Protein AF-A0AAV6XMX5-F1 (afdb_monomer_lite)

InterPro domains:
  IPR003340 B3 DNA binding domain [PS50863] (1-89)
  IPR003340 B3 DNA binding domain [cd10017] (1-72)
  IPR015300 DNA-binding pseudobarrel domain superfamily [G3DSA:2.40.330.10] (1-88)
  IPR015300 DNA-binding pseudobarrel domain superfamily [SSF101936] (14-78)

Secondary structure (DSSP, 8-state):
-EE-HHHHHHTTGGG-SEEEEEE--SSSS-EEEEEEEE--TT-TT--EEEE-TTHHHHHHHTT--TT-EEEEEE-TTSTT-EEEEEE--

Structure (mmCIF, N/CA/C/O backbone):
data_AF-A0AAV6XMX5-F1
#
_entry.id   AF-A0AAV6XMX5-F1
#
loop_
_atom_site.group_PDB
_atom_site.id
_atom_site.type_symbol
_atom_site.label_atom_id
_atom_site.label_alt_id
_atom_site.label_comp_id
_atom_site.label_asym_id
_atom_site.label_entity_id
_atom_site.label_seq_id
_atom_site.pdbx_PDB_ins_code
_atom_site.Cartn_x
_atom_site.Cartn_y
_atom_site.Cartn_z
_atom_site.occupancy
_atom_site.B_iso_or_equiv
_atom_site.auth_seq_id
_atom_site.auth_comp_id
_atom_site.auth_asym_id
_atom_site.auth_atom_id
_atom_site.pdbx_PDB_model_num
ATOM 1 N N . MET A 1 1 ? 3.004 -2.262 4.743 1.00 79.62 1 MET A N 1
ATOM 2 C CA . MET A 1 1 ? 2.242 -3.216 3.892 1.00 79.62 1 MET A CA 1
ATOM 3 C C . MET A 1 1 ? 2.962 -3.394 2.562 1.00 79.62 1 MET A C 1
ATOM 5 O O . MET A 1 1 ? 3.577 -2.433 2.117 1.00 79.62 1 MET A O 1
ATOM 9 N N . CYS A 1 2 ? 2.903 -4.571 1.931 1.00 81.62 2 CYS A N 1
ATOM 10 C CA . CYS A 1 2 ? 3.380 -4.759 0.556 1.00 81.62 2 CYS A CA 1
ATOM 11 C C . CYS A 1 2 ? 2.208 -4.713 -0.440 1.00 81.62 2 CYS A C 1
ATOM 13 O O . CYS A 1 2 ? 1.150 -5.286 -0.188 1.00 81.62 2 CYS A O 1
ATOM 15 N N . ILE A 1 3 ? 2.393 -4.016 -1.561 1.00 77.00 3 ILE A N 1
ATOM 16 C CA . ILE A 1 3 ? 1.450 -3.975 -2.682 1.00 77.00 3 ILE A CA 1
ATOM 17 C C . ILE A 1 3 ? 2.024 -4.850 -3.809 1.00 77.00 3 ILE A C 1
ATOM 19 O O . ILE A 1 3 ? 3.204 -4.697 -4.152 1.00 77.00 3 ILE A O 1
ATOM 23 N N . PRO A 1 4 ? 1.221 -5.757 -4.401 1.00 74.12 4 PRO A N 1
ATOM 24 C CA . PRO A 1 4 ? 1.658 -6.588 -5.516 1.00 74.12 4 PRO A CA 1
ATOM 25 C C . PRO A 1 4 ? 2.152 -5.766 -6.709 1.00 74.12 4 PRO A C 1
ATOM 27 O O . PRO A 1 4 ? 1.606 -4.709 -7.028 1.00 74.12 4 PRO A O 1
ATOM 30 N N . VAL A 1 5 ? 3.135 -6.303 -7.432 1.00 73.19 5 VAL A N 1
ATOM 31 C CA . VAL A 1 5 ? 3.751 -5.663 -8.608 1.00 73.19 5 VAL A CA 1
ATOM 32 C C . VAL A 1 5 ? 2.730 -5.182 -9.616 1.00 73.19 5 VAL A C 1
ATOM 34 O O . VAL A 1 5 ? 2.826 -4.062 -10.108 1.00 73.19 5 VAL A O 1
ATOM 37 N N . GLN A 1 6 ? 1.755 -6.032 -9.932 1.00 74.19 6 GLN A N 1
ATOM 38 C CA . GLN A 1 6 ? 0.787 -5.730 -10.975 1.00 74.19 6 GLN A CA 1
ATOM 39 C C . GLN A 1 6 ? -0.064 -4.508 -10.612 1.00 74.19 6 GLN A C 1
ATOM 41 O O . GLN A 1 6 ? -0.309 -3.659 -11.463 1.00 74.19 6 GLN A O 1
ATOM 46 N N . ALA A 1 7 ? -0.420 -4.362 -9.332 1.00 71.56 7 ALA A N 1
ATOM 47 C CA . ALA A 1 7 ? -1.095 -3.169 -8.835 1.00 71.56 7 ALA A CA 1
ATOM 48 C C . ALA A 1 7 ? -0.169 -1.942 -8.893 1.00 71.56 7 ALA A C 1
ATOM 50 O O . ALA A 1 7 ? -0.580 -0.892 -9.372 1.00 71.56 7 ALA A O 1
ATOM 51 N N . GLY A 1 8 ? 1.107 -2.077 -8.513 1.00 70.75 8 GLY A N 1
ATOM 52 C CA . GLY A 1 8 ? 2.092 -0.996 -8.651 1.00 70.75 8 GLY A CA 1
ATOM 53 C C . GLY A 1 8 ? 2.304 -0.525 -10.100 1.00 70.75 8 GLY A C 1
ATOM 54 O O . GLY A 1 8 ? 2.494 0.671 -10.326 1.00 70.75 8 GLY A O 1
ATOM 55 N N . LYS A 1 9 ? 2.252 -1.445 -11.080 1.00 73.94 9 LYS A N 1
ATOM 56 C CA . LYS A 1 9 ? 2.340 -1.141 -12.523 1.00 73.94 9 LYS A CA 1
ATOM 57 C C . LYS A 1 9 ? 1.137 -0.327 -12.972 1.00 73.94 9 LYS A C 1
ATOM 59 O O . LYS A 1 9 ? 1.324 0.733 -13.559 1.00 73.94 9 LYS A O 1
ATOM 64 N N . ASN A 1 10 ? -0.066 -0.797 -12.643 1.00 72.31 10 ASN A N 1
ATOM 65 C CA . ASN A 1 10 ? -1.319 -0.128 -13.000 1.00 72.31 10 ASN A CA 1
ATOM 66 C C . ASN A 1 10 ? -1.431 1.263 -12.362 1.00 72.31 10 ASN A C 1
ATOM 68 O O . ASN A 1 10 ? -2.023 2.160 -12.945 1.00 72.31 10 ASN A O 1
ATOM 72 N N . LEU A 1 11 ? -0.823 1.456 -11.188 1.00 69.50 11 LEU A N 1
ATOM 73 C CA . LEU A 1 11 ? -0.777 2.752 -10.513 1.00 69.50 11 LEU A CA 1
ATOM 74 C C . LEU A 1 11 ? 0.321 3.694 -11.041 1.00 69.50 11 LEU A C 1
ATOM 76 O O . LEU A 1 11 ? 0.498 4.784 -10.507 1.00 69.50 11 LEU A O 1
ATOM 80 N N . HIS A 1 12 ? 1.112 3.273 -12.037 1.00 71.19 12 HIS A N 1
ATOM 81 C CA . HIS A 1 12 ? 2.300 3.979 -12.540 1.00 71.19 12 HIS A CA 1
ATOM 82 C C . HIS A 1 12 ? 3.355 4.323 -11.463 1.00 71.19 12 HIS A C 1
ATOM 84 O O . HIS A 1 12 ? 4.334 5.025 -11.737 1.00 71.19 12 HIS A O 1
ATOM 90 N N . LEU A 1 13 ? 3.225 3.769 -10.252 1.00 68.19 13 LEU A N 1
ATOM 91 C CA . LEU A 1 13 ? 4.090 4.055 -9.104 1.00 68.19 13 LEU A CA 1
ATOM 92 C C . LEU A 1 13 ? 5.476 3.433 -9.253 1.00 68.19 13 LEU A C 1
ATOM 94 O O . LEU A 1 13 ? 6.421 3.908 -8.643 1.00 68.19 13 LEU A O 1
ATOM 98 N N . ILE A 1 14 ? 5.627 2.415 -10.101 1.00 63.03 14 ILE A N 1
ATOM 99 C CA . ILE A 1 14 ? 6.906 1.721 -10.332 1.00 63.03 14 ILE A CA 1
ATOM 100 C C . ILE A 1 14 ? 7.935 2.603 -11.039 1.00 63.03 14 ILE A C 1
ATOM 102 O O . ILE A 1 14 ? 9.139 2.399 -10.876 1.00 63.03 14 ILE A O 1
ATOM 106 N N . SER A 1 15 ? 7.477 3.600 -11.799 1.00 65.12 15 SER A N 1
ATOM 107 C CA . SER A 1 15 ? 8.371 4.606 -12.381 1.00 65.12 15 SER A CA 1
ATOM 108 C C . SER A 1 15 ? 9.030 5.482 -11.306 1.00 65.12 15 SER A C 1
ATOM 110 O O . SER A 1 15 ? 10.108 6.031 -11.530 1.00 65.12 15 SER A O 1
ATOM 112 N N . LYS A 1 16 ? 8.422 5.568 -10.114 1.00 68.56 16 LYS A N 1
ATOM 113 C CA . LYS A 1 16 ? 8.889 6.359 -8.977 1.00 68.56 16 LYS A CA 1
ATOM 114 C C . LYS A 1 16 ? 9.529 5.435 -7.940 1.00 68.56 16 LYS A C 1
ATOM 116 O O . LYS A 1 16 ? 8.895 4.544 -7.385 1.00 68.56 16 LYS A O 1
ATOM 121 N N . LYS A 1 17 ? 10.813 5.650 -7.642 1.00 71.75 17 LYS A N 1
ATOM 122 C CA . LYS A 1 17 ? 11.533 4.862 -6.623 1.00 71.75 17 LYS A CA 1
ATOM 123 C C . LYS A 1 17 ? 10.917 5.036 -5.228 1.00 71.75 17 LYS A C 1
ATOM 125 O O . LYS A 1 17 ? 10.846 4.079 -4.464 1.00 71.75 17 LYS A O 1
ATOM 130 N N . THR A 1 18 ? 10.465 6.243 -4.910 1.00 78.88 18 THR A N 1
ATOM 131 C CA . THR A 1 18 ? 9.793 6.608 -3.659 1.00 78.88 18 THR A CA 1
ATOM 132 C C . THR A 1 18 ? 8.752 7.685 -3.938 1.00 78.88 18 THR A C 1
ATOM 134 O O . THR A 1 18 ? 8.845 8.389 -4.945 1.00 78.88 18 THR A O 1
ATOM 137 N N . GLY A 1 19 ? 7.794 7.857 -3.036 1.00 78.38 19 GLY A N 1
ATOM 138 C CA . GLY A 1 19 ? 6.842 8.960 -3.102 1.00 78.38 19 GLY A CA 1
ATOM 139 C C . GLY A 1 19 ? 5.880 8.962 -1.924 1.00 78.38 19 GLY A C 1
ATOM 140 O O . GLY A 1 19 ? 6.039 8.185 -0.982 1.00 78.38 19 GLY A O 1
ATOM 141 N N . VAL A 1 20 ? 4.882 9.837 -2.004 1.00 77.19 20 VAL A N 1
ATOM 142 C CA . VAL A 1 20 ? 3.851 10.021 -0.979 1.00 77.19 20 VAL A CA 1
ATOM 143 C C . VAL A 1 20 ? 2.490 9.735 -1.607 1.00 77.19 20 VAL A C 1
ATOM 145 O O . VAL A 1 20 ? 2.213 10.210 -2.706 1.00 77.19 20 VAL A O 1
ATOM 148 N N . LEU A 1 21 ? 1.657 8.949 -0.928 1.00 77.81 21 LEU A N 1
ATOM 149 C CA . LEU A 1 21 ? 0.249 8.740 -1.265 1.00 77.81 21 LEU A CA 1
ATOM 150 C C . LEU A 1 21 ? -0.596 9.547 -0.284 1.00 77.81 21 LEU A C 1
ATOM 152 O O . LEU A 1 21 ? -0.366 9.470 0.923 1.00 77.81 21 LEU A O 1
ATOM 156 N N . LYS A 1 22 ? -1.573 10.297 -0.790 1.00 75.69 22 LYS A N 1
ATOM 157 C CA . LYS A 1 22 ? -2.572 10.953 0.053 1.00 75.69 22 LYS A CA 1
ATOM 158 C C . LYS A 1 22 ? -3.723 9.989 0.285 1.00 75.69 22 LYS A C 1
ATOM 160 O O . LYS A 1 22 ? -4.449 9.632 -0.636 1.00 75.69 22 LYS A O 1
ATOM 165 N N . MET A 1 23 ? -3.864 9.539 1.518 1.00 72.00 23 MET A N 1
ATOM 166 C CA . MET A 1 23 ? -4.960 8.687 1.935 1.00 72.00 23 MET A CA 1
ATOM 167 C C . MET A 1 23 ? -6.074 9.567 2.477 1.00 72.00 23 MET A C 1
ATOM 169 O O . MET A 1 23 ? -5.938 10.180 3.534 1.00 72.00 23 MET A O 1
ATOM 173 N N . GLU A 1 24 ? -7.158 9.624 1.721 1.00 67.12 24 GLU A N 1
ATOM 174 C CA . GLU A 1 24 ? -8.384 10.291 2.127 1.00 67.12 24 GLU A CA 1
ATOM 175 C C . GLU A 1 24 ? -9.167 9.332 3.032 1.00 67.12 24 GLU A C 1
ATOM 177 O O . GLU A 1 24 ? -9.426 8.183 2.666 1.00 67.12 24 GLU A O 1
ATOM 182 N N . ASP A 1 25 ? -9.486 9.781 4.242 1.00 63.56 25 ASP A N 1
ATOM 183 C CA . ASP A 1 25 ? -10.336 9.057 5.183 1.00 63.56 25 ASP A CA 1
ATOM 184 C C . ASP A 1 25 ? -11.671 9.800 5.287 1.00 63.56 25 ASP A C 1
ATOM 186 O O . ASP A 1 25 ? -11.718 11.024 5.350 1.00 63.56 25 ASP A O 1
ATOM 190 N N . SER A 1 26 ? -12.760 9.045 5.382 1.00 57.81 26 SER A N 1
ATOM 191 C CA . SER A 1 26 ? -14.090 9.537 5.747 1.00 57.81 26 SER A CA 1
ATOM 192 C C . SER A 1 26 ? -14.148 10.387 7.030 1.00 57.81 26 SER A C 1
ATOM 194 O O . SER A 1 26 ? -15.130 11.097 7.230 1.00 57.81 26 SER A O 1
ATOM 196 N N . VAL A 1 27 ? -13.145 10.297 7.917 1.00 55.16 27 VAL A N 1
ATOM 197 C CA . VAL A 1 27 ? -13.156 10.936 9.245 1.00 55.16 27 VAL A CA 1
ATOM 198 C C . VAL A 1 27 ? -12.228 12.157 9.364 1.00 55.16 27 VAL A C 1
ATOM 200 O O . VAL A 1 27 ? -12.503 13.017 10.196 1.00 55.16 27 VAL A O 1
ATOM 203 N N . THR A 1 28 ? -11.159 12.287 8.571 1.00 52.09 28 THR A N 1
ATOM 204 C CA . THR A 1 28 ? -10.341 13.524 8.525 1.00 52.09 28 THR A CA 1
ATOM 205 C C . THR A 1 28 ? -9.635 13.715 7.197 1.00 52.09 28 THR A C 1
ATOM 207 O O . THR A 1 28 ? -9.192 12.737 6.594 1.00 52.09 28 THR A O 1
ATOM 210 N N . ASP A 1 29 ? -9.387 14.988 6.895 1.00 58.50 29 ASP A N 1
ATOM 211 C CA . ASP A 1 29 ? -8.441 15.469 5.895 1.00 58.50 29 ASP A CA 1
ATOM 212 C C . ASP A 1 29 ? -7.089 14.733 5.949 1.00 58.50 29 ASP A C 1
ATOM 214 O O . ASP A 1 29 ? -6.404 14.699 6.973 1.00 58.50 29 ASP A O 1
ATOM 218 N N . ASP A 1 30 ? -6.758 14.128 4.810 1.00 63.19 30 ASP A N 1
ATOM 219 C CA . ASP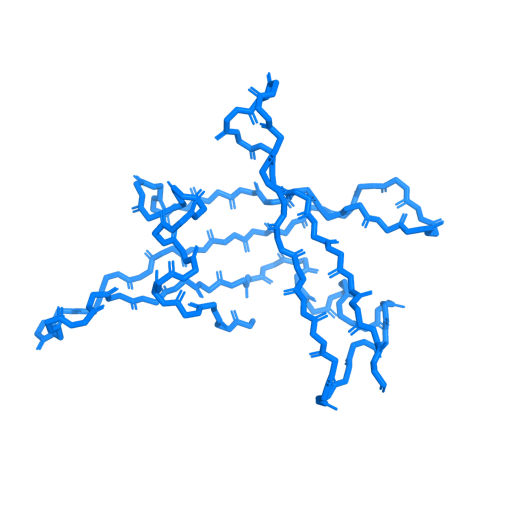 A 1 30 ? -5.440 13.753 4.301 1.00 63.19 30 ASP A CA 1
ATOM 220 C C . ASP A 1 30 ? -4.419 13.152 5.290 1.00 63.19 30 ASP A C 1
ATOM 222 O O . ASP A 1 30 ? -3.573 13.839 5.864 1.00 63.19 30 ASP A O 1
ATOM 226 N N . CYS A 1 31 ? -4.368 11.817 5.379 1.00 70.19 31 CYS A N 1
ATOM 227 C CA . CYS A 1 31 ? -3.189 11.116 5.900 1.00 70.19 31 CYS A CA 1
ATOM 228 C C . CYS A 1 31 ? -2.182 10.861 4.769 1.00 70.19 31 CYS A C 1
ATOM 230 O O . CYS A 1 31 ? -2.480 10.160 3.806 1.00 70.19 31 CYS A O 1
ATOM 232 N N . THR A 1 32 ? -0.956 11.368 4.880 1.00 80.75 32 THR A N 1
ATOM 233 C CA . THR A 1 32 ? 0.112 11.068 3.917 1.00 80.75 32 THR A CA 1
ATOM 234 C C . THR A 1 32 ? 0.840 9.777 4.284 1.00 80.75 32 THR A C 1
ATOM 236 O O . THR A 1 32 ? 1.237 9.561 5.426 1.00 80.75 32 THR A O 1
ATOM 239 N N . VAL A 1 33 ? 1.030 8.894 3.303 1.00 83.69 33 VAL A N 1
ATOM 240 C CA . VAL A 1 33 ? 1.761 7.636 3.483 1.00 83.69 33 VAL A CA 1
ATOM 241 C C . VAL A 1 33 ? 2.900 7.534 2.495 1.00 83.69 33 VAL A C 1
ATOM 243 O O . VAL A 1 33 ? 2.715 7.586 1.278 1.00 83.69 33 VAL A O 1
ATOM 246 N N . ASN A 1 34 ? 4.093 7.322 3.034 1.00 84.12 34 ASN A N 1
ATOM 247 C CA . ASN A 1 34 ? 5.301 7.172 2.246 1.00 84.12 34 ASN A CA 1
ATOM 248 C C . ASN A 1 34 ? 5.361 5.770 1.641 1.00 84.12 34 ASN A C 1
ATOM 250 O O . ASN A 1 34 ? 5.093 4.769 2.312 1.00 84.12 34 ASN A O 1
ATOM 254 N N . PHE A 1 35 ? 5.779 5.683 0.382 1.00 84.69 35 PHE A N 1
ATOM 255 C CA . PHE A 1 35 ? 6.030 4.413 -0.284 1.00 84.69 35 PHE A CA 1
ATOM 256 C C . PHE A 1 35 ? 7.452 4.319 -0.830 1.00 84.69 35 PHE A C 1
ATOM 258 O O . PHE A 1 35 ? 8.078 5.314 -1.196 1.00 84.69 35 PHE A O 1
ATOM 265 N N . GLU A 1 36 ? 7.949 3.090 -0.926 1.00 83.81 36 GLU A N 1
ATOM 266 C CA . GLU A 1 36 ? 9.204 2.769 -1.599 1.00 83.81 36 GLU A CA 1
ATOM 267 C C . GLU A 1 36 ? 9.011 1.583 -2.541 1.00 83.81 36 GLU A C 1
ATOM 269 O O . GLU A 1 36 ? 8.521 0.522 -2.148 1.00 83.81 36 GLU A O 1
ATOM 274 N N . TRP A 1 37 ? 9.455 1.749 -3.783 1.00 78.94 37 TRP A N 1
ATOM 275 C CA . TRP A 1 37 ? 9.607 0.666 -4.734 1.00 78.94 37 TRP A CA 1
ATOM 276 C C . TRP A 1 37 ? 10.985 0.026 -4.589 1.00 78.94 37 TRP A C 1
ATOM 278 O O . TRP A 1 37 ? 12.017 0.644 -4.867 1.00 78.94 37 TRP A O 1
ATOM 288 N N . LYS A 1 38 ? 11.010 -1.252 -4.208 1.00 78.56 38 LYS A N 1
ATOM 289 C CA . LYS A 1 38 ? 12.241 -2.043 -4.191 1.00 78.56 38 LYS A CA 1
ATOM 290 C C . LYS A 1 38 ? 12.243 -2.996 -5.372 1.00 78.56 38 LYS A C 1
ATOM 292 O O . LYS A 1 38 ? 11.447 -3.930 -5.428 1.00 78.56 38 LYS A O 1
ATOM 297 N N . ARG A 1 39 ? 13.161 -2.779 -6.316 1.00 72.19 39 ARG A N 1
ATOM 298 C CA . ARG A 1 39 ? 13.421 -3.748 -7.387 1.00 72.19 39 ARG A CA 1
ATOM 299 C C . ARG A 1 39 ? 14.077 -4.983 -6.776 1.00 72.19 39 ARG A C 1
ATOM 301 O O . ARG A 1 39 ? 15.093 -4.865 -6.099 1.00 72.19 39 ARG A O 1
ATOM 308 N N . GLN A 1 40 ? 13.508 -6.151 -7.034 1.00 67.56 40 GLN A N 1
ATOM 309 C CA . GLN A 1 40 ? 14.077 -7.419 -6.602 1.00 67.56 40 GLN A CA 1
ATOM 310 C C . GLN A 1 40 ? 14.951 -7.949 -7.741 1.00 67.56 40 GLN A C 1
ATOM 312 O O . GLN A 1 40 ? 14.450 -8.272 -8.818 1.00 67.56 40 GLN A O 1
ATOM 317 N N . ILE A 1 41 ? 16.269 -7.942 -7.536 1.00 59.19 41 ILE A N 1
ATOM 318 C CA . ILE A 1 41 ? 17.241 -8.419 -8.527 1.00 59.19 41 ILE A CA 1
ATOM 319 C C . ILE A 1 41 ? 17.088 -9.942 -8.650 1.00 59.19 41 ILE A C 1
ATOM 321 O O . ILE A 1 41 ? 17.006 -10.631 -7.638 1.00 59.19 41 ILE A O 1
ATOM 325 N N . GLY A 1 42 ? 17.014 -10.457 -9.882 1.00 60.34 42 GLY A N 1
ATOM 326 C CA . GLY A 1 42 ? 16.881 -11.895 -10.162 1.00 60.34 42 GLY A CA 1
ATOM 327 C C . GLY A 1 42 ? 15.447 -12.437 -10.204 1.00 60.34 42 GLY A C 1
ATOM 328 O O . GLY A 1 42 ? 15.263 -13.622 -10.457 1.00 60.34 42 GLY A O 1
ATOM 329 N N . CYS A 1 43 ? 14.425 -11.597 -10.003 1.00 53.16 43 CYS A N 1
ATOM 330 C CA . CYS A 1 43 ? 13.026 -12.007 -10.120 1.00 53.16 43 CYS A CA 1
ATOM 331 C C . CYS A 1 43 ? 12.399 -11.414 -11.391 1.00 53.16 43 CYS A C 1
ATOM 333 O O . CYS A 1 43 ? 12.241 -10.196 -11.506 1.00 53.16 43 CYS A O 1
ATOM 335 N N . SER A 1 44 ? 12.021 -12.272 -12.344 1.00 57.28 44 SER A N 1
ATOM 336 C CA . SER A 1 44 ? 11.355 -11.887 -13.601 1.00 57.28 44 SER A CA 1
ATOM 337 C C . SER A 1 44 ? 9.978 -11.243 -13.381 1.00 57.28 44 SER A C 1
ATOM 339 O O . SER A 1 44 ? 9.488 -10.520 -14.246 1.00 57.28 44 SER A O 1
ATOM 341 N N . SER A 1 45 ? 9.376 -11.446 -12.204 1.00 58.41 45 SER A N 1
ATOM 342 C CA . SER A 1 45 ? 8.092 -10.863 -11.802 1.00 58.41 45 SER A CA 1
ATOM 343 C C . SER A 1 45 ? 8.185 -9.420 -11.290 1.00 58.41 45 SER A C 1
ATOM 345 O O . SER A 1 45 ? 7.154 -8.764 -11.198 1.00 58.41 45 SER A O 1
ATOM 347 N N . GLY A 1 46 ? 9.391 -8.882 -11.063 1.00 63.81 46 GLY A N 1
ATOM 348 C CA . GLY A 1 46 ? 9.643 -7.441 -10.986 1.00 63.81 46 GLY A CA 1
ATOM 349 C C . GLY A 1 46 ? 9.211 -6.720 -9.704 1.00 63.81 46 GLY A C 1
ATOM 350 O O . GLY A 1 46 ? 8.218 -6.015 -9.711 1.00 63.81 46 GLY A O 1
ATOM 351 N N . GLY A 1 47 ? 10.058 -6.736 -8.670 1.00 72.88 47 GLY A N 1
ATOM 352 C CA . GLY A 1 47 ? 10.028 -5.788 -7.536 1.00 72.88 47 GLY A CA 1
ATOM 353 C C . GLY A 1 47 ? 8.854 -5.910 -6.557 1.00 72.88 47 GLY A C 1
ATOM 354 O O . GLY A 1 47 ? 8.010 -6.775 -6.697 1.00 72.88 47 GLY A O 1
ATOM 355 N N . THR A 1 48 ? 8.825 -5.060 -5.529 1.00 78.56 48 THR A N 1
ATOM 356 C CA . THR A 1 48 ? 7.728 -4.977 -4.549 1.00 78.56 48 THR A CA 1
ATOM 357 C C . THR A 1 48 ? 7.570 -3.532 -4.0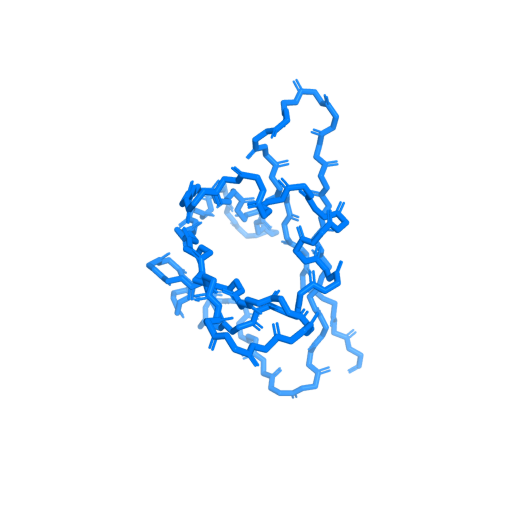90 1.00 78.56 48 THR A C 1
ATOM 359 O O . THR A 1 48 ? 8.559 -2.868 -3.761 1.00 78.56 48 THR A O 1
ATOM 362 N N . LEU A 1 49 ? 6.326 -3.053 -4.031 1.00 81.50 49 LEU A N 1
ATOM 363 C CA . LEU A 1 49 ? 5.991 -1.736 -3.497 1.00 81.50 49 LEU A CA 1
ATOM 364 C C . LEU A 1 49 ? 5.696 -1.857 -2.001 1.00 81.50 49 LEU A C 1
ATOM 366 O O . LEU A 1 49 ? 4.867 -2.669 -1.597 1.00 81.50 49 LEU A O 1
ATOM 370 N N . TRP A 1 50 ? 6.351 -1.043 -1.182 1.00 85.00 50 TRP A N 1
ATOM 371 C CA . TRP A 1 50 ? 6.192 -1.048 0.270 1.00 85.00 50 TRP A CA 1
ATOM 372 C C . TRP A 1 50 ? 5.586 0.263 0.748 1.00 85.00 50 TRP A C 1
ATOM 374 O O . TRP A 1 50 ? 6.181 1.317 0.549 1.00 85.00 50 TRP A O 1
ATOM 384 N N . LEU A 1 51 ? 4.444 0.183 1.431 1.00 84.38 51 LEU A N 1
ATOM 385 C CA . LEU A 1 51 ? 3.911 1.280 2.236 1.00 84.38 51 LEU A CA 1
ATOM 386 C C . LEU A 1 51 ? 4.647 1.309 3.579 1.00 84.38 51 LEU A C 1
ATOM 388 O O . LEU A 1 51 ? 4.673 0.289 4.285 1.00 84.38 51 LEU A O 1
ATOM 392 N N . LYS A 1 52 ? 5.252 2.457 3.891 1.00 87.94 52 LYS A N 1
ATOM 393 C CA . LYS A 1 52 ? 6.130 2.694 5.039 1.00 87.94 52 LYS A CA 1
ATOM 394 C C . LYS A 1 52 ? 5.464 3.611 6.070 1.00 87.94 52 LYS A C 1
ATOM 396 O O . LYS A 1 52 ? 4.441 3.256 6.641 1.00 87.94 52 LYS A O 1
ATOM 401 N N . GLU A 1 53 ? 6.086 4.748 6.357 1.00 87.56 53 GLU A N 1
ATOM 402 C CA . GLU A 1 53 ? 5.642 5.740 7.324 1.00 87.56 53 GLU A CA 1
ATOM 403 C C . GLU A 1 53 ? 4.236 6.241 6.980 1.00 87.56 53 GLU A C 1
ATOM 405 O O . GLU A 1 53 ? 3.889 6.351 5.804 1.00 87.56 53 GLU A O 1
ATOM 410 N N . GLY A 1 54 ? 3.411 6.447 8.007 1.00 85.94 54 GLY A N 1
ATOM 411 C CA . GLY A 1 54 ? 1.983 6.751 7.883 1.00 85.94 54 GLY A CA 1
ATOM 412 C C . GLY A 1 54 ? 1.079 5.520 7.699 1.00 85.94 54 GLY A C 1
ATOM 413 O O . GLY A 1 54 ? -0.072 5.541 8.128 1.00 85.94 54 GLY A O 1
ATOM 414 N N . TRP A 1 55 ? 1.578 4.394 7.160 1.00 86.62 55 TRP A N 1
ATOM 415 C CA . TRP A 1 55 ? 0.740 3.201 6.937 1.00 86.62 55 TRP A CA 1
ATOM 416 C C . TRP A 1 55 ? 0.184 2.610 8.236 1.00 86.62 55 TRP A C 1
ATOM 418 O O . TRP A 1 55 ? -0.991 2.260 8.310 1.00 86.62 55 TRP A O 1
ATOM 428 N N . LEU A 1 56 ? 1.031 2.448 9.258 1.00 86.94 56 LEU A N 1
ATOM 429 C CA . LEU A 1 56 ? 0.619 1.799 10.506 1.00 86.94 56 LEU A CA 1
ATOM 430 C C . LEU A 1 56 ? -0.454 2.616 11.237 1.00 86.94 56 LEU A C 1
ATOM 432 O O . LEU A 1 56 ? -1.395 2.043 11.782 1.00 86.94 56 LEU A O 1
ATOM 436 N N . GLU A 1 57 ? -0.311 3.938 11.239 1.00 86.62 57 GLU A N 1
ATOM 437 C CA . GLU A 1 57 ? -1.271 4.867 11.836 1.00 86.62 57 GLU A CA 1
ATOM 438 C C . GLU A 1 57 ? -2.586 4.851 11.067 1.00 86.62 57 GLU A C 1
ATOM 440 O O . GLU A 1 57 ? -3.638 4.640 11.672 1.00 86.62 57 GLU A O 1
ATOM 445 N N . PHE A 1 58 ? -2.519 4.942 9.736 1.00 84.38 58 PHE A N 1
ATOM 446 C CA . PHE A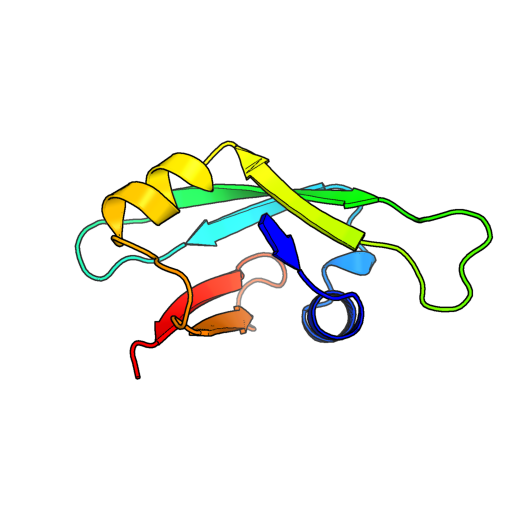 1 58 ? -3.685 4.824 8.869 1.00 84.38 58 PHE A CA 1
ATOM 447 C C . PHE A 1 58 ? -4.440 3.508 9.104 1.00 84.38 58 PHE A C 1
ATOM 449 O O . PHE A 1 58 ? -5.656 3.512 9.297 1.00 84.38 58 PHE A O 1
ATOM 456 N N . ALA A 1 59 ? -3.723 2.380 9.152 1.00 85.62 59 ALA A N 1
ATOM 457 C CA . ALA A 1 59 ? -4.314 1.061 9.346 1.00 85.62 59 ALA A CA 1
ATOM 458 C C . ALA A 1 59 ? -4.972 0.907 10.722 1.00 85.62 59 ALA A C 1
ATOM 460 O O . ALA A 1 59 ? -6.088 0.394 10.811 1.00 85.62 59 ALA A O 1
ATOM 461 N N . LYS A 1 60 ? -4.318 1.384 11.791 1.00 87.31 60 LYS A N 1
ATOM 462 C CA . LYS A 1 60 ? -4.891 1.387 13.146 1.00 87.31 60 LYS A CA 1
ATOM 463 C C . LYS A 1 60 ? -6.148 2.245 13.214 1.00 87.31 60 LYS A C 1
ATOM 465 O O . LYS A 1 60 ? -7.154 1.819 13.777 1.00 87.31 60 LYS A O 1
ATOM 470 N N . ARG A 1 61 ? -6.096 3.429 12.611 1.00 85.00 61 ARG A N 1
ATOM 471 C CA . ARG A 1 61 ? -7.192 4.392 12.601 1.00 85.00 61 ARG A CA 1
ATOM 472 C C . ARG A 1 61 ? -8.418 3.878 11.851 1.00 85.00 61 ARG A C 1
ATOM 474 O O . ARG A 1 61 ? -9.520 3.907 12.390 1.00 85.00 61 ARG A O 1
ATOM 481 N N . ASN A 1 62 ? -8.207 3.328 10.658 1.00 82.62 62 ASN A N 1
ATOM 482 C CA . ASN A 1 62 ? -9.265 2.751 9.827 1.00 82.62 62 ASN A CA 1
ATOM 483 C C . ASN A 1 62 ? -9.688 1.342 10.269 1.00 82.62 62 ASN A C 1
ATOM 485 O O . ASN A 1 62 ? -10.599 0.754 9.676 1.00 82.62 62 ASN A O 1
ATOM 489 N N . LYS A 1 63 ? -9.053 0.816 11.329 1.00 87.56 63 LYS A N 1
ATOM 490 C CA . LYS A 1 63 ? -9.256 -0.532 11.875 1.00 87.56 63 LYS A CA 1
ATOM 491 C C . LYS A 1 63 ? -9.136 -1.610 10.794 1.00 87.56 63 LYS A C 1
ATOM 493 O O . LYS A 1 63 ? -9.917 -2.560 10.782 1.00 87.56 63 LYS A O 1
ATOM 498 N N . ILE A 1 64 ? -8.170 -1.434 9.891 1.00 86.19 64 ILE A N 1
ATOM 499 C CA . ILE A 1 64 ? -7.924 -2.361 8.786 1.00 86.19 64 ILE A CA 1
ATOM 500 C C . ILE A 1 64 ? -7.488 -3.695 9.373 1.00 86.19 64 ILE A C 1
ATOM 502 O O . ILE A 1 64 ? -6.523 -3.769 10.139 1.00 86.19 64 ILE A O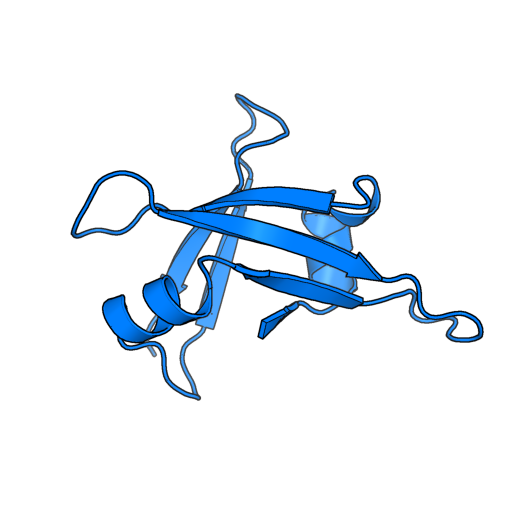 1
ATOM 506 N N . LYS A 1 65 ? -8.190 -4.751 8.990 1.00 87.81 65 LYS A N 1
ATOM 507 C CA . LYS A 1 65 ? -7.936 -6.119 9.435 1.00 87.81 65 LYS A CA 1
ATOM 508 C C . LYS A 1 65 ? -7.761 -7.051 8.243 1.00 87.81 65 LYS A C 1
ATOM 510 O O . LYS A 1 65 ? -8.090 -6.722 7.104 1.00 87.81 65 LYS A O 1
ATOM 515 N N . ALA A 1 66 ? -7.228 -8.241 8.509 1.00 87.19 66 ALA A N 1
ATOM 516 C CA . ALA A 1 66 ? -7.168 -9.290 7.500 1.00 87.19 66 ALA A CA 1
ATOM 517 C C . ALA A 1 66 ? -8.584 -9.590 6.975 1.00 87.19 66 ALA A C 1
ATOM 519 O O . ALA A 1 66 ? -9.513 -9.761 7.763 1.00 87.19 66 ALA A O 1
ATOM 520 N N . GLY A 1 67 ? -8.728 -9.630 5.650 1.00 86.12 67 GLY A N 1
ATOM 521 C CA . GLY A 1 67 ? -10.015 -9.775 4.963 1.00 86.12 67 GLY A CA 1
ATOM 522 C C . GLY A 1 67 ? -10.532 -8.479 4.334 1.00 86.12 67 GLY A C 1
ATOM 523 O O . GLY A 1 67 ? -11.238 -8.551 3.329 1.00 86.12 67 GLY A O 1
ATOM 524 N N . ASP A 1 68 ? -10.118 -7.311 4.837 1.00 86.69 68 ASP A N 1
ATOM 525 C CA . ASP A 1 68 ? -10.456 -6.033 4.207 1.00 86.69 68 ASP A CA 1
ATOM 526 C C . ASP A 1 68 ? -9.738 -5.891 2.858 1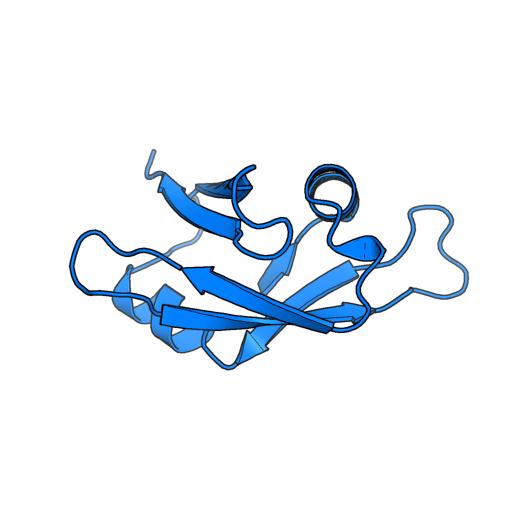.00 86.69 68 ASP A C 1
ATOM 528 O O . ASP A 1 68 ? -8.594 -6.326 2.677 1.00 86.69 68 ASP A O 1
ATOM 532 N N . ARG A 1 69 ? -10.404 -5.247 1.896 1.00 83.94 69 ARG A N 1
ATOM 533 C CA . ARG A 1 69 ? -9.824 -4.926 0.590 1.00 83.94 69 ARG A CA 1
ATOM 534 C C . ARG A 1 69 ? -9.475 -3.448 0.529 1.00 83.94 69 ARG A C 1
ATOM 536 O O . ARG A 1 69 ? -10.238 -2.604 0.980 1.00 83.94 69 ARG A O 1
ATOM 543 N N . LEU A 1 70 ? -8.331 -3.126 -0.066 1.00 82.19 70 LEU A N 1
ATOM 544 C CA . LEU A 1 70 ? -7.916 -1.743 -0.302 1.00 82.19 70 LEU A CA 1
ATOM 545 C C . LEU A 1 70 ? -7.996 -1.440 -1.792 1.00 82.19 70 LEU A C 1
ATOM 547 O O . LEU A 1 70 ? -7.418 -2.165 -2.602 1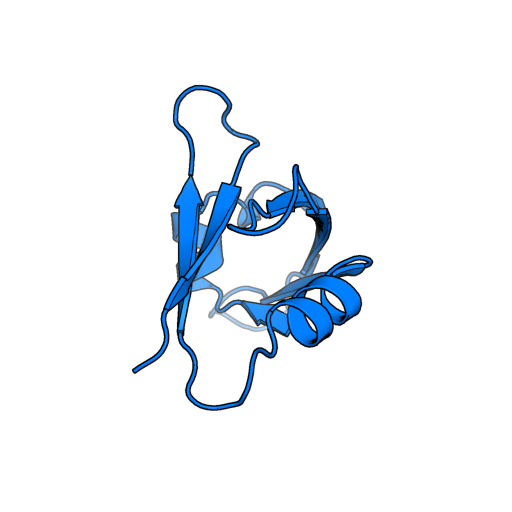.00 82.19 70 LEU A O 1
ATOM 551 N N . MET A 1 71 ? -8.697 -0.367 -2.142 1.00 79.94 71 MET A N 1
ATOM 552 C CA . MET A 1 71 ? -8.747 0.154 -3.502 1.00 79.94 71 MET A CA 1
ATOM 553 C C . MET A 1 71 ? -7.882 1.400 -3.608 1.00 79.94 71 MET A C 1
ATOM 555 O O . MET A 1 71 ? -8.009 2.314 -2.802 1.00 79.94 71 MET A O 1
ATOM 559 N N . PHE A 1 72 ? -7.024 1.437 -4.620 1.00 77.44 72 PHE A N 1
ATOM 560 C CA . PHE A 1 72 ? -6.186 2.587 -4.941 1.00 77.44 72 PHE A CA 1
ATOM 561 C C . PHE A 1 72 ? -6.758 3.252 -6.192 1.00 77.44 72 PHE A C 1
ATOM 563 O O . PHE A 1 72 ? -6.916 2.589 -7.216 1.00 77.44 72 PHE A O 1
ATOM 570 N N . VAL A 1 73 ? -7.075 4.538 -6.105 1.00 74.62 73 VAL A N 1
ATOM 571 C CA . VAL A 1 73 ? -7.645 5.336 -7.192 1.00 74.62 73 VAL A CA 1
ATOM 572 C C . VAL A 1 73 ? -6.660 6.442 -7.531 1.00 74.62 73 VAL A C 1
ATOM 574 O O . VAL A 1 73 ? -6.245 7.196 -6.655 1.00 74.62 73 VAL A O 1
ATOM 577 N N . ILE A 1 74 ? -6.263 6.528 -8.795 1.00 71.00 74 ILE A N 1
ATOM 578 C CA . ILE A 1 74 ? -5.375 7.585 -9.279 1.00 71.00 74 ILE A CA 1
ATOM 579 C C . ILE A 1 74 ? -6.249 8.758 -9.709 1.00 71.00 74 ILE A C 1
ATOM 581 O O . ILE A 1 74 ? -7.173 8.571 -10.500 1.00 71.00 74 ILE A O 1
ATOM 585 N N . SER A 1 75 ? -5.953 9.955 -9.215 1.00 66.38 75 SER A N 1
ATOM 586 C CA . SER A 1 75 ? -6.588 11.172 -9.716 1.00 66.38 75 SER A CA 1
ATOM 587 C C . SER A 1 75 ? -5.871 11.640 -10.983 1.00 66.38 75 SER A C 1
ATOM 589 O O . SER A 1 75 ? -4.671 11.904 -10.960 1.00 66.38 75 SER A O 1
ATOM 591 N N . GLU A 1 76 ? -6.599 11.800 -12.089 1.00 63.25 76 GLU A N 1
ATOM 592 C CA . GLU A 1 76 ? -6.027 12.281 -13.360 1.00 63.25 76 GLU A CA 1
ATOM 593 C C . GLU A 1 76 ? -5.546 13.744 -13.291 1.00 63.25 76 GLU A C 1
ATOM 595 O O . GLU A 1 76 ? -4.675 14.149 -14.056 1.00 63.25 76 GLU A O 1
ATOM 600 N N . GLN A 1 77 ? -6.065 14.533 -12.344 1.00 59.66 77 GLN A N 1
ATOM 601 C CA . GLN A 1 77 ? -5.756 15.964 -12.202 1.00 59.66 77 GLN A CA 1
ATOM 602 C C . GLN A 1 77 ? -4.360 16.244 -11.622 1.00 59.66 77 GLN A C 1
ATOM 604 O O . GLN A 1 77 ? -3.805 17.319 -11.837 1.00 59.66 77 GLN A O 1
ATOM 609 N N . ALA A 1 78 ? -3.762 15.272 -10.932 1.00 55.62 78 ALA A N 1
ATOM 610 C CA . ALA A 1 78 ? -2.377 15.322 -10.493 1.00 55.62 78 ALA A CA 1
ATOM 611 C C . ALA A 1 78 ? -1.823 13.897 -10.515 1.00 55.62 78 ALA A C 1
ATOM 613 O O . ALA A 1 78 ? -2.161 13.091 -9.653 1.00 55.62 78 ALA A O 1
ATOM 614 N N . ALA A 1 79 ? -0.922 13.589 -11.455 1.00 55.22 79 ALA A N 1
ATOM 615 C CA . ALA A 1 79 ? -0.281 12.274 -11.654 1.00 55.22 79 ALA A CA 1
ATOM 616 C C . ALA A 1 79 ? 0.563 11.756 -10.454 1.00 55.22 79 ALA A C 1
ATOM 618 O O . ALA A 1 79 ? 1.417 10.867 -10.572 1.00 55.22 79 ALA A O 1
ATOM 619 N N . THR A 1 80 ? 0.383 12.355 -9.285 1.00 56.06 80 THR A N 1
ATOM 620 C CA . THR A 1 80 ? 1.035 12.090 -8.005 1.00 56.06 80 THR A CA 1
ATOM 621 C C . THR A 1 80 ? 0.047 11.797 -6.884 1.00 56.06 80 THR A C 1
ATOM 623 O O . THR A 1 80 ? 0.489 11.316 -5.846 1.00 56.06 80 THR A O 1
ATOM 626 N N . GLU A 1 81 ? -1.252 12.040 -7.065 1.00 62.41 81 GLU A N 1
ATOM 627 C CA . GLU A 1 81 ? -2.244 11.794 -6.023 1.00 62.41 81 GLU A CA 1
ATOM 628 C C . GLU A 1 81 ? -2.956 10.466 -6.262 1.00 62.41 81 GLU A C 1
ATOM 630 O O . GLU A 1 81 ? -3.726 10.288 -7.206 1.00 62.41 81 GLU A O 1
ATOM 635 N N . VAL A 1 82 ? -2.667 9.514 -5.380 1.00 68.00 82 VAL A N 1
ATOM 636 C CA . VAL A 1 82 ? -3.375 8.239 -5.305 1.00 68.00 82 VAL A CA 1
ATOM 637 C C . VAL A 1 82 ? -4.187 8.249 -4.027 1.00 68.00 82 VAL A C 1
ATOM 639 O O . VAL A 1 82 ? -3.606 8.239 -2.943 1.00 68.00 82 VAL A O 1
ATOM 642 N N . LYS A 1 83 ? -5.508 8.242 -4.176 1.00 73.56 83 LYS A N 1
ATOM 643 C CA . LYS A 1 83 ? -6.472 8.080 -3.092 1.00 73.56 83 LYS A CA 1
ATOM 644 C C . LYS A 1 83 ? -6.602 6.603 -2.755 1.00 73.56 83 LYS A C 1
ATOM 646 O O . LYS A 1 83 ? -6.557 5.752 -3.645 1.00 73.56 83 LYS A O 1
ATOM 651 N N . MET A 1 84 ? -6.765 6.277 -1.480 1.00 74.94 84 MET A N 1
ATOM 652 C CA . MET A 1 84 ? -6.923 4.893 -1.046 1.00 74.94 84 MET A CA 1
ATOM 653 C C . MET A 1 84 ? -8.202 4.728 -0.236 1.00 74.94 84 MET A C 1
ATOM 655 O O . MET A 1 84 ? -8.371 5.375 0.787 1.00 74.94 84 MET A O 1
ATOM 659 N N . ASN A 1 85 ? -9.059 3.812 -0.677 1.00 74.44 85 ASN A N 1
ATOM 660 C CA . ASN A 1 85 ? -10.341 3.507 -0.057 1.00 74.44 85 ASN A CA 1
ATOM 661 C C . ASN A 1 85 ? -10.300 2.125 0.598 1.00 74.44 85 ASN A C 1
ATOM 663 O O . ASN A 1 85 ? -9.838 1.152 -0.008 1.00 74.44 85 ASN A O 1
ATOM 667 N N . VAL A 1 86 ? -10.822 2.022 1.820 1.00 77.81 86 VAL A N 1
ATOM 668 C CA . VAL A 1 86 ? -10.972 0.744 2.527 1.00 77.81 86 VAL A CA 1
ATOM 669 C C . VAL A 1 86 ? -12.358 0.173 2.230 1.00 77.81 86 VAL A C 1
ATOM 671 O O . VAL A 1 86 ? -13.372 0.765 2.586 1.00 77.81 86 VAL A O 1
ATOM 674 N N . VAL A 1 87 ? -12.406 -0.992 1.590 1.00 77.50 87 VAL A N 1
ATOM 675 C CA . VAL A 1 87 ? -13.634 -1.732 1.282 1.00 77.50 87 VAL A CA 1
ATOM 676 C C . VAL A 1 87 ? -13.743 -2.914 2.237 1.00 77.50 87 VAL A C 1
ATOM 678 O O . VAL A 1 87 ? -12.902 -3.815 2.235 1.00 77.50 87 VAL A O 1
ATOM 681 N N . ARG A 1 88 ? -14.797 -2.907 3.052 1.00 80.38 88 ARG A N 1
ATOM 682 C CA . ARG A 1 88 ? -15.121 -3.975 4.006 1.00 80.38 88 ARG A CA 1
ATOM 683 C C . ARG A 1 88 ? -16.150 -4.907 3.365 1.00 80.38 88 ARG A C 1
ATOM 685 O O . ARG A 1 88 ? -17.126 -4.415 2.802 1.00 80.38 88 ARG A O 1
ATOM 692 N N . ILE A 1 89 ? -15.900 -6.215 3.418 1.00 65.06 89 ILE A N 1
ATOM 693 C CA . ILE A 1 89 ? -16.794 -7.275 2.916 1.00 65.06 89 ILE A CA 1
ATOM 694 C C . ILE A 1 89 ? -17.353 -8.037 4.108 1.00 65.06 89 ILE A C 1
ATOM 696 O O . ILE A 1 89 ? -16.578 -8.233 5.074 1.00 65.06 89 ILE A O 1
#

Organism: NCBI:txid168488

Sequence (89 aa):
MCIPVQAGKNLHLISKKTGVLKMEDSVTDDCTVNFEWKRQIGCSSGGTLWLKEGWLEFAKRNKIKAGDRLMFVISEQAATEVKMNVVRI

pLDDT: mean 74.04, std 10.05, range [52.09, 87.94]

Foldseek 3Di:
DKDAPVVCVVLVVLVPQKAWEWEDDPVDGTQIWIKGWDFDPPDPSTTIIDTDPSPVVVCVVVVPDPQKDKDWDQDPVDSRYIYIDIHHD

Radius of gyration: 13.08 Å; chains: 1; bounding box: 34×28×27 Å